Protein AF-A0A140K2U0-F1 (afdb_monomer)

pLDDT: mean 78.96, std 19.71, range [43.97, 97.31]

Secondary structure (DSSP, 8-state):
--SSSTTSSS-S---PPP-HHHHHHHHHHHGGG-HHHHHHHTT-TT-HHHHHHHHHHHHHHTT---SSGGGG--HHHHHHHHGGG---PPP----

Radius of gyration: 19.27 Å; Cα contacts (8 Å, |Δi|>4): 79; chains: 1; bounding box: 31×58×47 Å

Mean predicted aligned error: 12.16 Å

Sequence (95 aa):
MWLTILNKILIMSSAQMLEGIELIDCAKANAKQGIKVAAKQCGYGDDLNLFKNNLIKSCQGIGVDIKELEDLITDQQLAKEQQKIEISPETPTEL

Solvent-accessible surface area (backbone atoms only — not comparable to full-atom values): 5922 Å² total; per-residue (Å²): 144,88,82,78,71,84,79,75,67,75,82,59,69,75,75,57,62,50,59,46,67,60,28,50,53,43,38,52,76,24,38,92,70,32,68,68,50,20,20,41,76,37,32,38,48,86,44,55,66,61,38,51,53,50,45,42,51,27,36,46,73,73,77,40,88,61,92,53,67,67,72,60,66,48,72,64,64,54,51,54,58,60,53,72,75,62,88,78,88,82,74,92,78,87,128

Nearest PDB structures (foldseek):
  8dh9-assembly1_D  TM=3.312E-01  e=7.781E+00  Mus musculus
  8k6z-assembly1_A  TM=3.232E-01  e=7.781E+00  Homo sapiens
  4a56-assembly1_A-2  TM=3.569E-01  e=9.819E+00  Klebsiella oxytoca

Structure (mmCIF, N/CA/C/O backbone):
data_AF-A0A140K2U0-F1
#
_entry.id   AF-A0A140K2U0-F1
#
loop_
_atom_site.group_PDB
_atom_site.id
_atom_site.type_symbol
_atom_site.label_atom_id
_atom_site.label_alt_id
_atom_site.label_comp_id
_atom_site.label_asym_id
_atom_site.label_entity_id
_atom_site.label_seq_id
_atom_site.pdbx_PDB_ins_code
_atom_site.Cartn_x
_atom_site.Cartn_y
_atom_site.Cartn_z
_atom_site.occupancy
_atom_site.B_iso_or_equiv
_atom_site.auth_seq_id
_atom_site.auth_comp_id
_atom_site.auth_asym_id
_atom_site.auth_atom_id
_atom_site.pdbx_PDB_model_num
ATOM 1 N N . MET A 1 1 ? 1.127 -35.029 -28.457 1.00 54.78 1 MET A N 1
ATOM 2 C CA . MET A 1 1 ? 1.561 -34.701 -27.078 1.00 54.78 1 MET A CA 1
ATOM 3 C C . MET A 1 1 ? 2.542 -33.516 -27.067 1.00 54.78 1 MET A C 1
ATOM 5 O O . MET A 1 1 ? 3.539 -33.581 -26.380 1.00 54.78 1 MET A O 1
ATOM 9 N N . TRP A 1 2 ? 2.310 -32.441 -27.833 1.00 48.47 2 TRP A N 1
ATOM 10 C CA . TRP A 1 2 ? 3.254 -31.305 -27.932 1.00 48.47 2 TRP A CA 1
ATOM 11 C C . TRP A 1 2 ? 2.510 -29.967 -28.144 1.00 48.47 2 TRP A C 1
ATOM 13 O O . TRP A 1 2 ? 2.941 -29.143 -28.934 1.00 48.47 2 TRP A O 1
ATOM 23 N N . LEU A 1 3 ? 1.360 -29.748 -27.485 1.00 48.22 3 LEU A N 1
ATOM 24 C CA . LEU A 1 3 ? 0.615 -28.481 -27.620 1.00 48.22 3 LEU A CA 1
ATOM 25 C C . LEU A 1 3 ? -0.054 -27.982 -26.321 1.00 48.22 3 LEU A C 1
ATOM 27 O O . LEU A 1 3 ? -1.035 -27.252 -26.379 1.00 48.22 3 LEU A O 1
ATOM 31 N N . THR A 1 4 ? 0.462 -28.352 -25.143 1.00 54.91 4 THR A N 1
ATOM 32 C CA . THR A 1 4 ? -0.132 -27.944 -23.844 1.00 54.91 4 THR A CA 1
ATOM 33 C C . THR A 1 4 ? 0.786 -27.077 -22.979 1.00 54.91 4 THR A C 1
ATOM 35 O O . THR A 1 4 ? 0.405 -26.686 -21.882 1.00 54.91 4 THR A O 1
ATOM 38 N N . ILE A 1 5 ? 1.996 -26.754 -23.448 1.00 55.53 5 ILE A N 1
ATOM 39 C CA . ILE A 1 5 ? 2.969 -25.975 -22.660 1.00 55.53 5 ILE A CA 1
ATOM 40 C C . ILE A 1 5 ? 2.987 -24.495 -23.081 1.00 55.53 5 ILE A C 1
ATOM 42 O O . ILE A 1 5 ? 3.315 -23.634 -22.272 1.00 55.53 5 ILE A O 1
ATOM 46 N N . LEU A 1 6 ? 2.545 -24.159 -24.300 1.00 51.03 6 LEU A N 1
ATOM 47 C CA . LEU A 1 6 ? 2.715 -22.802 -24.831 1.00 51.03 6 LEU A CA 1
ATOM 48 C C . LEU A 1 6 ? 1.696 -21.762 -24.327 1.00 51.03 6 LEU A C 1
ATOM 50 O O . LEU A 1 6 ? 1.924 -20.578 -24.521 1.00 51.03 6 LEU A O 1
ATOM 54 N N . ASN A 1 7 ? 0.618 -22.164 -23.642 1.00 45.81 7 ASN A N 1
ATOM 55 C CA . ASN A 1 7 ? -0.421 -21.225 -23.182 1.00 45.81 7 ASN A CA 1
ATOM 56 C 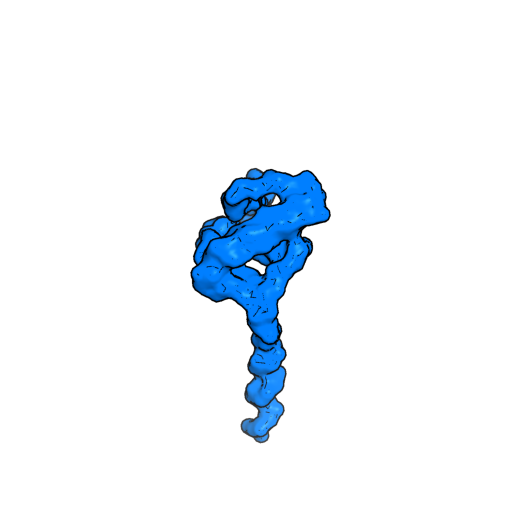C . ASN A 1 7 ? -0.674 -21.227 -21.665 1.00 45.81 7 ASN A C 1
ATOM 58 O O . ASN A 1 7 ? -1.661 -20.662 -21.207 1.00 45.81 7 ASN A O 1
ATOM 62 N N . LYS A 1 8 ? 0.219 -21.832 -20.869 1.00 48.97 8 LYS A N 1
ATOM 63 C CA . LYS A 1 8 ? 0.178 -21.745 -19.393 1.00 48.97 8 LYS A CA 1
ATOM 64 C C . LYS A 1 8 ? 1.057 -20.611 -18.836 1.00 48.97 8 LYS A C 1
ATOM 66 O O . LYS A 1 8 ? 1.098 -20.418 -17.629 1.00 48.97 8 LYS A O 1
ATOM 71 N N . ILE A 1 9 ? 1.758 -19.879 -19.707 1.00 50.03 9 ILE A N 1
ATOM 72 C CA . ILE A 1 9 ? 2.810 -18.909 -19.348 1.00 50.03 9 ILE A CA 1
ATOM 73 C C . ILE A 1 9 ? 2.447 -17.449 -19.675 1.00 50.03 9 ILE A C 1
ATOM 75 O O . ILE A 1 9 ? 3.136 -16.541 -19.231 1.00 50.03 9 ILE A O 1
ATOM 79 N N . LEU A 1 10 ? 1.323 -17.184 -20.350 1.00 43.97 10 LEU A N 1
ATOM 80 C CA . LEU A 1 10 ? 0.852 -15.808 -20.588 1.00 43.97 10 LEU A CA 1
ATOM 81 C C . LEU A 1 10 ? -0.021 -15.236 -19.453 1.00 43.97 10 LEU A C 1
ATOM 83 O O . LEU A 1 10 ? -0.554 -14.144 -19.597 1.00 43.97 10 LEU A O 1
ATOM 87 N N . ILE A 1 11 ? -0.134 -15.925 -18.308 1.00 49.94 11 ILE A N 1
ATOM 88 C CA . ILE A 1 11 ? -0.718 -15.357 -17.072 1.00 49.94 11 ILE A CA 1
ATOM 89 C C . ILE A 1 11 ? 0.380 -14.776 -16.166 1.00 49.94 11 ILE A C 1
ATOM 91 O O . ILE A 1 11 ? 0.285 -14.798 -14.944 1.00 49.94 11 ILE A O 1
ATOM 95 N N . MET A 1 12 ? 1.467 -14.281 -16.747 1.00 46.69 12 MET A N 1
ATOM 96 C CA . MET A 1 12 ? 2.258 -13.266 -16.071 1.00 46.69 12 MET A CA 1
ATOM 97 C C . MET A 1 12 ? 1.695 -11.961 -16.602 1.00 46.69 12 MET A C 1
ATOM 99 O O . MET A 1 12 ? 2.029 -11.567 -17.720 1.00 46.69 12 MET A O 1
ATOM 103 N N . SER A 1 13 ? 0.750 -11.367 -15.853 1.00 50.78 13 SER A N 1
ATOM 104 C CA . SER A 1 13 ? 0.320 -9.989 -16.091 1.00 50.78 13 SER A CA 1
ATOM 105 C C . SER A 1 13 ? 1.564 -9.201 -16.456 1.00 50.78 13 SER A C 1
ATOM 107 O O . SER A 1 13 ? 2.554 -9.261 -15.723 1.00 50.78 13 SER A O 1
ATOM 109 N N . SER A 1 14 ? 1.529 -8.525 -17.606 1.00 52.09 14 SER A N 1
ATOM 110 C CA . SER A 1 14 ? 2.390 -7.374 -17.870 1.00 52.09 14 SER A CA 1
ATOM 111 C C . SER A 1 14 ? 2.662 -6.704 -16.528 1.00 52.09 14 S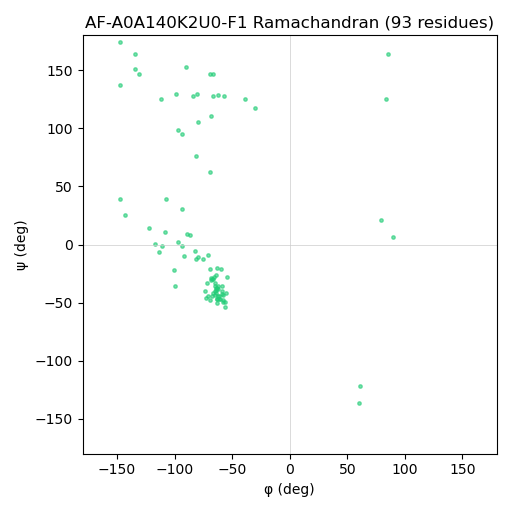ER A C 1
ATOM 113 O O . SER A 1 14 ? 1.688 -6.362 -15.856 1.00 52.09 14 SER A O 1
ATOM 115 N N . ALA A 1 15 ? 3.927 -6.657 -16.087 1.00 63.75 15 ALA A N 1
ATOM 116 C CA . ALA A 1 15 ? 4.336 -6.137 -14.781 1.00 63.75 15 ALA A CA 1
ATOM 117 C C . ALA A 1 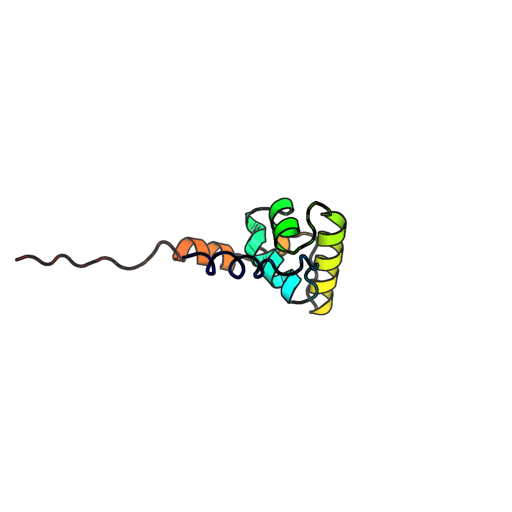15 ? 4.124 -4.619 -14.754 1.00 63.75 15 ALA A C 1
ATOM 119 O O . ALA A 1 15 ? 5.057 -3.823 -14.710 1.00 63.75 15 ALA A O 1
ATOM 120 N N . GLN A 1 16 ? 2.870 -4.227 -14.904 1.00 82.25 16 GLN A N 1
ATOM 121 C CA . GLN A 1 16 ? 2.401 -2.877 -14.832 1.00 82.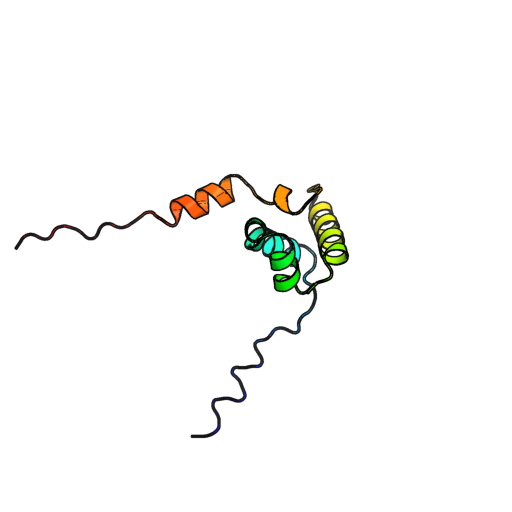25 16 GLN A CA 1
ATOM 122 C C . GLN A 1 16 ? 2.278 -2.569 -13.351 1.00 82.25 16 GLN A C 1
ATOM 124 O O . GLN A 1 16 ? 1.711 -3.346 -12.581 1.00 82.25 16 GLN A O 1
ATOM 129 N N . MET A 1 17 ? 2.868 -1.446 -12.962 1.00 92.38 17 MET A N 1
ATOM 130 C CA . MET A 1 17 ? 2.737 -0.929 -11.612 1.00 92.38 17 MET A CA 1
ATOM 131 C C . MET A 1 17 ? 1.253 -0.735 -11.311 1.00 92.38 17 MET A C 1
ATOM 133 O O . MET A 1 17 ? 0.538 -0.109 -12.096 1.00 92.38 17 MET A O 1
ATOM 137 N N . LEU A 1 18 ? 0.801 -1.305 -10.197 1.00 95.88 18 LEU A N 1
ATOM 138 C CA . LEU A 1 18 ? -0.557 -1.085 -9.721 1.00 95.88 18 LEU A CA 1
ATOM 139 C C . LEU A 1 18 ? -0.693 0.357 -9.235 1.00 95.88 18 LEU A C 1
ATOM 141 O O . LEU A 1 18 ? 0.237 0.912 -8.656 1.00 95.88 18 LEU A O 1
ATOM 145 N N . GLU A 1 19 ? -1.870 0.947 -9.412 1.00 94.88 19 GLU A N 1
ATOM 146 C CA . GLU A 1 19 ? -2.180 2.304 -8.958 1.00 94.88 19 GLU A CA 1
ATOM 147 C C . GLU A 1 19 ? -3.552 2.336 -8.269 1.00 94.88 19 GLU A C 1
ATOM 149 O O . GLU A 1 19 ? -4.349 1.401 -8.382 1.00 94.88 19 GLU A O 1
ATOM 154 N N . GLY A 1 20 ? -3.840 3.406 -7.525 1.00 95.12 20 GLY A N 1
ATOM 155 C CA . GLY A 1 20 ? -5.151 3.610 -6.909 1.00 95.12 20 GLY A CA 1
ATOM 156 C C . GLY A 1 20 ? -5.534 2.490 -5.936 1.00 95.12 20 GLY A C 1
ATOM 157 O O . GLY A 1 20 ? -4.722 2.054 -5.123 1.00 95.12 20 GLY A O 1
ATOM 158 N N . ILE A 1 21 ? -6.785 2.024 -6.005 1.00 95.44 21 ILE A N 1
ATOM 159 C CA . ILE A 1 21 ? -7.319 1.007 -5.080 1.00 95.44 21 ILE A CA 1
ATOM 160 C C . ILE A 1 21 ? -6.568 -0.322 -5.195 1.00 95.44 21 ILE A C 1
ATOM 162 O O . ILE A 1 21 ? -6.283 -0.948 -4.177 1.00 95.44 21 ILE A O 1
ATOM 166 N N . GLU A 1 22 ? -6.187 -0.727 -6.409 1.00 95.38 22 GLU A N 1
ATOM 167 C CA . GLU A 1 22 ? -5.472 -1.988 -6.631 1.00 95.38 22 GLU A CA 1
ATOM 168 C C . GLU A 1 22 ? -4.101 -1.983 -5.944 1.00 95.38 22 GLU A C 1
ATOM 170 O O . GLU A 1 22 ? -3.693 -2.986 -5.353 1.00 95.38 22 GLU A O 1
ATOM 175 N N . LEU A 1 23 ? -3.417 -0.832 -5.944 1.00 96.38 23 LEU A N 1
ATOM 176 C CA . LEU A 1 23 ? -2.175 -0.653 -5.196 1.00 96.38 23 LEU A CA 1
ATOM 177 C C . LEU A 1 23 ? -2.399 -0.760 -3.685 1.00 96.38 23 LEU A C 1
ATOM 179 O O . LEU A 1 23 ? -1.618 -1.421 -3.001 1.00 96.38 23 LEU A O 1
ATOM 183 N N . ILE A 1 24 ? -3.458 -0.136 -3.164 1.00 95.75 24 ILE A N 1
ATOM 184 C CA . ILE A 1 24 ? -3.780 -0.154 -1.729 1.00 95.75 24 ILE A CA 1
ATOM 185 C C . ILE A 1 24 ? -4.075 -1.584 -1.266 1.00 95.75 24 ILE A C 1
ATOM 187 O O . ILE A 1 24 ? -3.529 -2.031 -0.254 1.00 95.75 24 ILE A O 1
ATOM 191 N N . ASP A 1 25 ? -4.899 -2.321 -2.009 1.00 94.88 25 ASP A N 1
ATOM 192 C CA . ASP A 1 25 ? -5.257 -3.698 -1.669 1.00 94.88 25 ASP A CA 1
ATOM 193 C C . ASP A 1 25 ? -4.052 -4.639 -1.772 1.00 94.88 25 ASP A C 1
ATOM 195 O O . ASP A 1 25 ? -3.818 -5.446 -0.865 1.00 94.88 25 ASP A O 1
ATOM 199 N N . CYS A 1 26 ? -3.228 -4.483 -2.813 1.00 95.31 26 CYS A N 1
ATOM 200 C CA . CYS A 1 26 ? -1.974 -5.221 -2.944 1.00 95.31 26 CYS A CA 1
ATOM 201 C C . CYS A 1 26 ? -1.012 -4.927 -1.783 1.00 95.31 26 CYS A C 1
ATOM 203 O O . CYS A 1 26 ? -0.462 -5.856 -1.179 1.00 95.31 26 CYS A O 1
ATOM 205 N N . ALA A 1 27 ? -0.828 -3.655 -1.426 1.00 95.69 27 ALA A N 1
ATOM 206 C CA . ALA A 1 27 ? 0.035 -3.252 -0.322 1.00 95.69 27 ALA A CA 1
ATOM 207 C C . ALA A 1 27 ? -0.456 -3.846 1.005 1.00 95.69 27 ALA A C 1
ATOM 209 O O . ALA A 1 27 ? 0.324 -4.481 1.714 1.00 95.69 27 ALA A O 1
ATOM 210 N N . LYS A 1 28 ? -1.759 -3.749 1.298 1.00 94.62 28 LYS A N 1
ATOM 211 C CA . LYS A 1 28 ? -2.376 -4.334 2.501 1.00 94.62 28 LYS A CA 1
ATOM 212 C C . LYS A 1 28 ? -2.195 -5.845 2.581 1.00 94.62 28 LYS A C 1
ATOM 214 O O . LYS A 1 28 ? -1.893 -6.356 3.659 1.00 94.62 28 LYS A O 1
ATOM 219 N N . ALA A 1 29 ? -2.356 -6.558 1.465 1.00 93.00 29 ALA A N 1
ATOM 220 C CA . ALA A 1 29 ? -2.180 -8.010 1.412 1.00 93.00 29 ALA A CA 1
ATOM 221 C C . ALA A 1 29 ? -0.733 -8.447 1.707 1.00 93.00 29 ALA A C 1
ATOM 223 O O . ALA A 1 29 ? -0.505 -9.553 2.198 1.00 93.00 29 ALA A O 1
ATOM 224 N N . ASN A 1 30 ? 0.244 -7.578 1.437 1.00 94.12 30 ASN A N 1
ATOM 225 C CA . ASN A 1 30 ? 1.667 -7.878 1.581 1.00 94.12 30 ASN A CA 1
ATOM 226 C C . ASN A 1 30 ? 2.353 -7.125 2.733 1.00 94.12 30 ASN A C 1
ATOM 228 O O . ASN A 1 30 ? 3.533 -7.361 2.979 1.00 94.12 30 ASN A O 1
ATOM 232 N N . ALA A 1 31 ? 1.640 -6.266 3.468 1.00 93.25 31 ALA A N 1
ATOM 233 C CA . ALA A 1 31 ? 2.222 -5.364 4.462 1.00 93.25 31 ALA A CA 1
ATOM 234 C C . ALA A 1 31 ? 3.053 -6.098 5.531 1.00 93.25 31 ALA A C 1
ATOM 236 O O . ALA A 1 31 ? 4.175 -5.701 5.830 1.00 93.25 31 ALA A O 1
ATOM 237 N N . LYS A 1 32 ? 2.572 -7.249 6.020 1.00 91.19 32 LYS A N 1
ATOM 238 C CA . LYS A 1 32 ? 3.282 -8.076 7.016 1.00 91.19 32 LYS A CA 1
ATOM 239 C C . LYS A 1 32 ? 4.548 -8.756 6.496 1.00 91.19 32 LYS A C 1
ATOM 241 O O . LYS A 1 32 ? 5.405 -9.135 7.284 1.00 91.19 32 LYS A O 1
ATOM 246 N N . GLN A 1 33 ? 4.673 -8.912 5.179 1.00 92.19 33 GLN A N 1
ATOM 247 C CA . GLN A 1 33 ? 5.882 -9.446 4.543 1.00 92.19 33 GLN A CA 1
ATOM 248 C C . GLN A 1 33 ? 6.956 -8.358 4.365 1.00 92.19 33 GLN A C 1
ATOM 250 O O . GLN A 1 33 ? 8.084 -8.646 3.959 1.00 92.19 33 GLN A O 1
ATOM 255 N N . GLY A 1 34 ? 6.611 -7.108 4.681 1.00 93.75 34 GLY A N 1
ATOM 256 C CA . GLY A 1 34 ? 7.489 -5.960 4.603 1.00 93.75 34 GLY A CA 1
ATOM 257 C C . GLY A 1 34 ? 7.528 -5.322 3.220 1.00 93.75 34 GLY A C 1
ATOM 258 O O . GLY A 1 34 ? 7.164 -5.892 2.186 1.00 93.75 34 GLY A O 1
ATOM 259 N N . ILE A 1 35 ? 8.041 -4.098 3.210 1.00 94.81 35 ILE A N 1
ATOM 260 C CA . ILE A 1 35 ? 7.984 -3.202 2.058 1.00 94.81 35 ILE A CA 1
ATOM 261 C C . ILE A 1 35 ? 8.631 -3.738 0.780 1.00 94.81 35 ILE A C 1
ATOM 263 O O . ILE A 1 35 ? 8.120 -3.505 -0.312 1.00 94.81 35 ILE A O 1
ATOM 267 N N . LYS A 1 36 ? 9.734 -4.485 0.895 1.00 96.31 36 LYS A N 1
ATOM 268 C CA . LYS A 1 36 ? 10.428 -5.050 -0.272 1.00 96.31 36 LYS A CA 1
ATOM 269 C C . LYS A 1 36 ? 9.570 -6.079 -0.997 1.00 96.31 36 LYS A C 1
ATOM 271 O O . LYS A 1 36 ? 9.586 -6.132 -2.221 1.00 96.31 36 LYS A O 1
ATOM 276 N N . VAL A 1 37 ? 8.848 -6.905 -0.241 1.00 95.75 37 VAL A N 1
ATOM 277 C CA . VAL A 1 37 ? 7.967 -7.922 -0.818 1.00 95.75 37 VAL A CA 1
ATOM 278 C C . VAL A 1 37 ? 6.742 -7.247 -1.417 1.00 95.75 37 VAL A C 1
ATOM 280 O O . VAL A 1 37 ? 6.419 -7.514 -2.570 1.00 95.75 37 VAL A O 1
ATOM 283 N N . ALA A 1 38 ? 6.128 -6.310 -0.690 1.00 96.12 38 ALA A N 1
ATOM 284 C CA . ALA A 1 38 ? 4.985 -5.553 -1.189 1.00 96.12 38 ALA A CA 1
ATOM 285 C C . ALA A 1 38 ? 5.293 -4.831 -2.513 1.00 96.12 38 ALA A C 1
ATOM 287 O O . ALA A 1 38 ? 4.569 -5.021 -3.485 1.00 96.12 38 ALA A O 1
ATOM 288 N N . ALA A 1 39 ? 6.408 -4.098 -2.605 1.00 96.62 39 ALA A N 1
ATOM 289 C CA . ALA A 1 39 ? 6.792 -3.394 -3.830 1.00 96.62 39 ALA A CA 1
ATOM 290 C C . ALA A 1 39 ? 6.933 -4.342 -5.036 1.00 96.62 39 ALA A C 1
ATOM 292 O O . ALA A 1 39 ? 6.413 -4.056 -6.116 1.00 96.62 39 ALA A O 1
ATOM 293 N N . LYS A 1 40 ? 7.566 -5.507 -4.849 1.00 95.94 40 LYS A N 1
ATOM 294 C CA . LYS A 1 40 ? 7.712 -6.515 -5.912 1.00 95.94 40 LYS A CA 1
ATOM 295 C C . LYS A 1 40 ? 6.370 -7.061 -6.372 1.00 95.94 40 LYS A C 1
ATOM 297 O O . LYS A 1 40 ? 6.125 -7.116 -7.573 1.00 95.94 40 LYS A O 1
ATOM 302 N N . GLN A 1 41 ? 5.508 -7.426 -5.427 1.00 95.00 41 GLN A N 1
ATOM 303 C CA . GLN A 1 41 ? 4.198 -7.996 -5.739 1.00 95.00 41 GLN A CA 1
ATOM 304 C C . GLN A 1 41 ? 3.252 -6.974 -6.381 1.00 95.00 41 GLN A C 1
ATOM 306 O O . GLN A 1 41 ? 2.423 -7.353 -7.202 1.00 95.00 41 GLN A O 1
ATOM 311 N N . CYS A 1 42 ? 3.410 -5.684 -6.072 1.00 95.38 42 CYS A N 1
ATOM 312 C CA . CYS A 1 42 ? 2.597 -4.615 -6.656 1.00 95.38 42 CYS A CA 1
ATOM 313 C C . CYS A 1 42 ? 3.171 -4.037 -7.966 1.00 95.38 42 CYS A C 1
ATOM 315 O O . CYS A 1 42 ? 2.675 -3.024 -8.457 1.00 95.38 42 CYS A O 1
ATOM 317 N N . GLY A 1 43 ? 4.212 -4.659 -8.536 1.00 95.50 43 GLY A N 1
ATOM 318 C CA . GLY A 1 43 ? 4.761 -4.302 -9.851 1.00 95.50 43 GLY A CA 1
ATOM 319 C C . GLY A 1 43 ? 5.875 -3.248 -9.849 1.00 95.50 43 GLY A C 1
ATOM 320 O O . GLY A 1 43 ? 6.316 -2.843 -10.918 1.00 95.50 43 GLY A O 1
ATOM 321 N N . TYR A 1 44 ? 6.370 -2.826 -8.682 1.00 95.25 44 TYR A N 1
ATOM 322 C CA . TYR A 1 44 ? 7.426 -1.805 -8.545 1.00 95.25 44 TYR A CA 1
ATOM 323 C C . TYR A 1 44 ? 8.846 -2.384 -8.501 1.00 95.25 44 TYR A C 1
ATOM 325 O O . TYR A 1 44 ? 9.830 -1.646 -8.560 1.00 95.25 44 TYR A O 1
ATOM 333 N N . GLY A 1 45 ? 8.979 -3.708 -8.377 1.00 94.31 45 GLY A N 1
ATOM 334 C CA . GLY A 1 45 ? 10.284 -4.358 -8.287 1.00 94.31 45 GLY A CA 1
ATOM 335 C C . GLY A 1 45 ? 11.071 -3.874 -7.066 1.00 94.31 45 GLY A C 1
ATOM 336 O O . GLY A 1 45 ? 10.618 -4.019 -5.931 1.00 94.31 45 GLY A O 1
ATOM 337 N N . ASP A 1 46 ? 12.260 -3.318 -7.298 1.00 94.31 46 ASP A N 1
ATOM 338 C CA . ASP A 1 46 ? 13.135 -2.785 -6.247 1.00 94.31 46 ASP A CA 1
ATOM 339 C C . ASP A 1 46 ? 13.001 -1.254 -6.056 1.00 94.31 46 ASP A C 1
ATOM 341 O O . ASP A 1 46 ? 13.676 -0.690 -5.190 1.00 94.31 46 ASP A O 1
ATOM 345 N N . ASP A 1 47 ? 12.115 -0.570 -6.798 1.00 96.31 47 ASP A N 1
ATOM 346 C CA . ASP A 1 47 ? 11.876 0.872 -6.631 1.00 96.31 47 ASP A CA 1
ATOM 347 C C . ASP A 1 47 ? 10.914 1.161 -5.465 1.00 96.31 47 ASP A C 1
ATOM 349 O O . ASP A 1 47 ? 9.727 1.466 -5.618 1.00 96.31 47 ASP A O 1
ATOM 353 N N . LEU A 1 48 ? 11.454 1.052 -4.249 1.00 96.31 48 LEU A N 1
ATOM 354 C CA . LEU A 1 48 ? 10.691 1.259 -3.017 1.00 96.31 48 LEU A CA 1
ATOM 355 C C . LEU A 1 48 ? 10.221 2.709 -2.851 1.00 96.31 48 LEU A C 1
ATOM 357 O O . LEU A 1 48 ? 9.198 2.948 -2.213 1.00 96.31 48 LEU A O 1
ATOM 361 N N . ASN A 1 49 ? 10.965 3.678 -3.391 1.00 96.75 49 ASN A N 1
ATOM 362 C CA . ASN A 1 49 ? 10.604 5.089 -3.276 1.00 96.75 49 ASN A CA 1
ATOM 363 C C . ASN A 1 49 ? 9.383 5.393 -4.143 1.00 96.75 49 ASN A C 1
ATOM 365 O O . ASN A 1 49 ? 8.441 6.035 -3.673 1.00 96.75 49 ASN A O 1
ATOM 369 N N . LEU A 1 50 ? 9.369 4.890 -5.378 1.00 96.94 50 LEU A N 1
ATOM 370 C CA . LEU A 1 50 ? 8.225 5.028 -6.270 1.00 96.94 50 LEU A CA 1
ATOM 371 C C . LEU A 1 50 ? 6.993 4.296 -5.721 1.00 96.94 50 LEU A C 1
ATOM 373 O O . LEU A 1 50 ? 5.905 4.876 -5.712 1.00 96.94 50 LEU A O 1
ATOM 377 N N . PHE A 1 51 ? 7.178 3.089 -5.170 1.00 97.31 51 PHE A N 1
ATOM 378 C CA . PHE A 1 51 ? 6.119 2.350 -4.477 1.00 97.31 51 PHE A CA 1
ATOM 379 C C . PHE A 1 51 ? 5.503 3.169 -3.337 1.00 97.31 51 PHE A C 1
ATOM 381 O O . PHE A 1 51 ? 4.292 3.383 -3.327 1.00 97.31 51 PHE A O 1
ATOM 388 N N . LYS A 1 52 ? 6.324 3.689 -2.410 1.00 96.88 52 LYS A N 1
ATOM 389 C CA . LYS A 1 52 ? 5.843 4.512 -1.284 1.00 96.88 52 LYS A CA 1
ATOM 390 C C . LYS A 1 52 ? 5.078 5.738 -1.761 1.00 96.88 52 LYS A C 1
ATOM 392 O O . LYS A 1 52 ? 3.988 6.011 -1.271 1.00 96.88 52 LYS A O 1
ATOM 397 N N . ASN A 1 53 ? 5.638 6.465 -2.724 1.00 97.00 53 ASN A N 1
ATOM 398 C CA . ASN A 1 53 ? 5.037 7.697 -3.220 1.00 97.00 53 ASN A CA 1
ATOM 399 C C . ASN A 1 53 ? 3.665 7.442 -3.851 1.00 97.00 53 ASN A C 1
ATOM 401 O O . ASN A 1 53 ? 2.721 8.183 -3.577 1.00 97.00 53 ASN A O 1
ATOM 405 N N . ASN A 1 54 ? 3.537 6.401 -4.675 1.00 97.06 54 ASN A N 1
ATOM 406 C CA . ASN A 1 54 ? 2.254 6.064 -5.286 1.00 97.06 54 ASN A CA 1
ATOM 407 C C . ASN A 1 54 ? 1.273 5.474 -4.271 1.00 97.06 54 ASN A C 1
ATOM 409 O O . ASN A 1 54 ? 0.079 5.750 -4.375 1.00 97.06 54 ASN A O 1
ATOM 413 N N . LEU A 1 55 ? 1.753 4.729 -3.272 1.00 97.12 55 LEU A N 1
ATOM 414 C CA . LEU A 1 55 ? 0.916 4.197 -2.200 1.00 97.12 55 LEU A CA 1
ATOM 415 C C . LEU A 1 55 ? 0.294 5.331 -1.374 1.00 97.12 55 LEU A C 1
ATOM 417 O O . LEU A 1 55 ? -0.925 5.375 -1.236 1.00 97.12 55 LEU A O 1
ATOM 421 N N . ILE A 1 56 ? 1.108 6.294 -0.925 1.00 96.44 56 ILE A N 1
ATOM 422 C CA . ILE A 1 56 ? 0.641 7.480 -0.188 1.00 96.44 56 ILE A CA 1
ATOM 423 C C . ILE A 1 56 ? -0.374 8.258 -1.029 1.00 96.44 56 ILE A C 1
ATOM 425 O O . ILE A 1 56 ? -1.472 8.541 -0.558 1.00 96.44 56 ILE A O 1
ATOM 429 N N . LYS A 1 57 ? -0.053 8.544 -2.298 1.00 97.25 57 LYS A N 1
ATOM 430 C CA . LYS A 1 57 ? -0.976 9.240 -3.210 1.00 97.25 57 LYS A CA 1
ATOM 431 C C . LYS A 1 57 ? -2.294 8.491 -3.392 1.00 97.25 57 LYS A C 1
ATOM 433 O O . LYS A 1 57 ? -3.346 9.121 -3.446 1.00 97.25 57 LYS A O 1
ATOM 438 N N . SER A 1 58 ? -2.247 7.164 -3.486 1.00 96.38 58 SER A N 1
ATOM 439 C CA . SER A 1 58 ? -3.444 6.338 -3.664 1.00 96.38 58 SER A CA 1
ATOM 440 C C . SER A 1 58 ? -4.327 6.373 -2.417 1.00 96.38 58 SER A C 1
ATOM 442 O O . SER A 1 58 ? -5.533 6.581 -2.538 1.00 96.38 58 SER A O 1
ATOM 444 N N . CYS A 1 59 ? -3.737 6.257 -1.223 1.00 95.69 59 CYS A N 1
ATOM 445 C CA . CYS A 1 59 ? -4.458 6.410 0.043 1.00 95.69 59 CYS A CA 1
ATOM 446 C C . CYS A 1 59 ? -5.068 7.813 0.184 1.00 95.69 59 CYS A C 1
ATOM 448 O O . CYS A 1 59 ? -6.251 7.946 0.502 1.00 95.69 59 CYS A O 1
ATOM 450 N N . GLN A 1 60 ? -4.309 8.858 -0.151 1.00 95.75 60 GLN A N 1
ATOM 451 C CA . GLN A 1 60 ? -4.808 10.235 -0.126 1.00 95.75 60 GLN A CA 1
ATOM 452 C C . GLN A 1 60 ? -5.958 10.445 -1.117 1.00 95.75 60 GLN A C 1
ATOM 454 O O . GLN A 1 60 ? -6.919 11.147 -0.802 1.00 95.75 60 GLN A O 1
ATOM 459 N N . GLY A 1 61 ? -5.913 9.780 -2.275 1.00 96.50 61 GLY A N 1
ATOM 460 C CA . GLY A 1 61 ? -6.985 9.792 -3.272 1.00 96.50 61 GLY A CA 1
ATOM 461 C C . GLY A 1 61 ? -8.330 9.268 -2.757 1.00 96.50 61 GLY A C 1
ATOM 462 O O . GLY A 1 61 ? -9.366 9.625 -3.314 1.00 96.50 61 GLY A O 1
ATOM 463 N N . ILE A 1 62 ? -8.333 8.481 -1.675 1.00 94.06 62 ILE A N 1
ATOM 464 C CA . ILE A 1 62 ? -9.549 7.998 -1.001 1.00 94.06 62 ILE A CA 1
ATOM 465 C C . ILE A 1 62 ? -9.806 8.663 0.358 1.00 94.06 62 ILE A C 1
ATOM 467 O O . ILE A 1 62 ? -10.673 8.214 1.106 1.00 94.06 62 ILE A O 1
ATOM 471 N N . GLY A 1 63 ? -9.072 9.730 0.689 1.00 94.38 63 GLY A N 1
ATOM 472 C CA . GLY A 1 63 ? -9.236 10.468 1.945 1.00 94.38 63 GLY A CA 1
ATOM 473 C C . GLY A 1 63 ? -8.581 9.811 3.164 1.00 94.38 63 GLY A C 1
ATOM 474 O O . GLY A 1 63 ? -8.970 10.113 4.291 1.00 94.38 63 GLY A O 1
ATOM 475 N N . VAL A 1 64 ? -7.604 8.923 2.957 1.00 93.56 64 VAL A N 1
ATOM 476 C CA . VAL A 1 64 ? -6.828 8.278 4.024 1.00 93.56 64 VAL A CA 1
ATOM 477 C C . VAL A 1 64 ? -5.388 8.786 3.979 1.00 93.56 64 VAL A C 1
ATOM 479 O O . VAL A 1 64 ? -4.727 8.688 2.949 1.00 93.56 64 VAL A O 1
ATOM 482 N N . ASP A 1 65 ? -4.880 9.306 5.094 1.00 93.38 65 ASP A N 1
ATOM 483 C CA . ASP A 1 65 ? -3.479 9.718 5.210 1.00 93.38 65 ASP A CA 1
ATOM 484 C C . ASP A 1 65 ? -2.662 8.629 5.913 1.00 93.38 65 ASP A C 1
ATOM 486 O O . ASP A 1 65 ? -3.058 8.134 6.970 1.00 93.38 65 ASP A O 1
ATOM 490 N N . ILE A 1 66 ? -1.539 8.247 5.306 1.00 92.94 66 ILE A N 1
ATOM 491 C CA . ILE A 1 66 ? -0.577 7.279 5.845 1.00 92.94 66 ILE A CA 1
ATOM 492 C C . ILE A 1 66 ? 0.839 7.825 5.663 1.00 92.94 66 ILE A C 1
ATOM 494 O O . ILE A 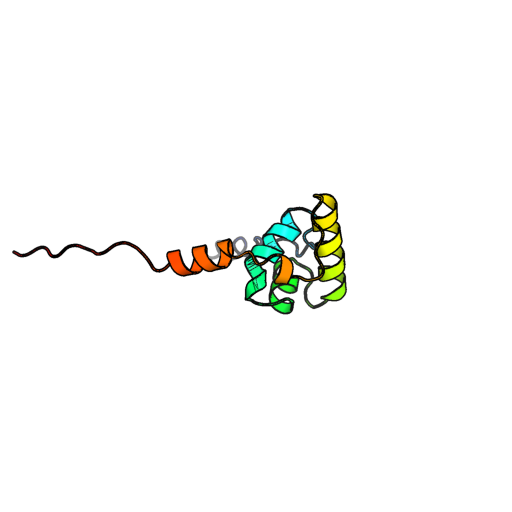1 66 ? 1.118 8.559 4.711 1.00 92.94 66 ILE A O 1
ATOM 498 N N . LYS A 1 67 ? 1.752 7.437 6.549 1.00 91.50 67 LYS A N 1
ATOM 499 C CA . LYS A 1 67 ? 3.180 7.775 6.475 1.00 91.50 67 LYS A CA 1
ATOM 500 C C . LYS A 1 67 ? 3.988 6.626 5.895 1.00 91.50 67 LYS A C 1
ATOM 502 O O . LYS A 1 67 ? 4.952 6.856 5.161 1.00 91.50 67 LYS A O 1
ATOM 507 N N . GLU A 1 68 ? 3.597 5.401 6.218 1.00 91.31 68 GLU A N 1
ATOM 508 C CA . GLU A 1 68 ? 4.313 4.195 5.822 1.00 91.31 68 GLU A CA 1
ATOM 509 C C . GLU A 1 68 ? 3.384 3.000 5.578 1.00 91.31 68 GLU A C 1
ATOM 511 O O . GLU A 1 68 ? 2.168 3.079 5.744 1.00 91.31 68 GLU A O 1
ATOM 516 N N . LEU A 1 69 ? 3.956 1.895 5.092 1.00 92.31 69 LEU A N 1
ATOM 517 C CA . LEU A 1 69 ? 3.197 0.693 4.733 1.00 92.31 69 LEU A CA 1
ATOM 518 C C . LEU A 1 69 ? 2.539 0.066 5.967 1.00 92.31 69 LEU A C 1
ATOM 520 O O . LEU A 1 69 ? 1.461 -0.515 5.875 1.00 92.31 69 LEU A O 1
ATOM 524 N N . GLU A 1 70 ? 3.197 0.180 7.113 1.00 90.56 70 GLU A N 1
ATOM 525 C CA . GLU A 1 70 ? 2.792 -0.383 8.391 1.00 90.56 70 GLU A CA 1
ATOM 526 C C . GLU A 1 70 ? 1.502 0.263 8.915 1.00 90.56 70 GLU A C 1
ATOM 528 O O . GLU A 1 70 ? 0.702 -0.427 9.542 1.00 90.56 70 GLU A O 1
ATOM 533 N N . ASP A 1 71 ? 1.229 1.523 8.556 1.00 88.75 71 ASP A N 1
ATOM 534 C CA . ASP A 1 71 ? -0.025 2.216 8.895 1.00 88.75 71 ASP A CA 1
ATOM 535 C C . ASP A 1 71 ? -1.260 1.551 8.258 1.00 88.75 71 ASP A C 1
ATOM 537 O O . ASP A 1 71 ? -2.390 1.746 8.708 1.00 88.75 71 ASP A O 1
ATOM 541 N N . LEU A 1 72 ? -1.066 0.751 7.203 1.00 86.88 72 LEU A N 1
ATOM 542 C CA . LEU A 1 72 ? -2.137 -0.011 6.560 1.00 86.88 72 LEU A CA 1
ATOM 543 C C . LEU A 1 72 ? -2.460 -1.318 7.294 1.00 86.88 72 LEU A C 1
ATOM 545 O O . LEU A 1 72 ? -3.483 -1.935 6.985 1.00 86.88 72 LEU A O 1
ATOM 549 N N . ILE A 1 73 ? -1.611 -1.751 8.234 1.00 85.00 73 ILE A N 1
ATOM 550 C CA . ILE A 1 73 ? -1.825 -2.956 9.035 1.00 85.00 73 ILE A CA 1
ATOM 551 C C . ILE A 1 73 ? -2.814 -2.618 10.146 1.00 85.00 73 ILE A C 1
ATOM 553 O O . ILE A 1 73 ? -2.482 -1.979 11.137 1.00 85.00 73 ILE A O 1
ATOM 557 N N . THR A 1 74 ? -4.047 -3.090 9.997 1.00 75.94 74 THR A N 1
ATOM 558 C CA . THR A 1 74 ? -5.065 -2.952 11.050 1.00 75.94 74 THR A CA 1
ATOM 559 C C . THR A 1 74 ? -5.047 -4.148 12.002 1.00 75.94 74 THR A C 1
ATOM 561 O O . THR A 1 74 ? -4.757 -5.276 11.587 1.00 75.94 74 THR A O 1
ATOM 564 N N . ASP A 1 75 ? -5.463 -3.953 13.258 1.00 60.66 75 ASP A N 1
ATOM 565 C CA . ASP A 1 75 ? -5.661 -5.048 14.224 1.00 60.66 75 ASP A CA 1
ATOM 566 C C . ASP A 1 75 ? -6.613 -6.136 13.693 1.00 60.66 75 ASP A C 1
ATOM 568 O O . ASP A 1 75 ? -6.470 -7.318 14.008 1.00 60.66 75 ASP A O 1
ATOM 572 N N . GLN A 1 76 ? -7.545 -5.779 12.799 1.00 56.81 76 GLN A N 1
ATOM 573 C CA . GLN A 1 76 ? -8.402 -6.751 12.117 1.00 56.81 76 GLN A CA 1
ATOM 574 C C . GLN A 1 76 ? -7.627 -7.695 11.192 1.00 56.81 76 GLN A C 1
ATOM 576 O O . GLN A 1 76 ? -7.97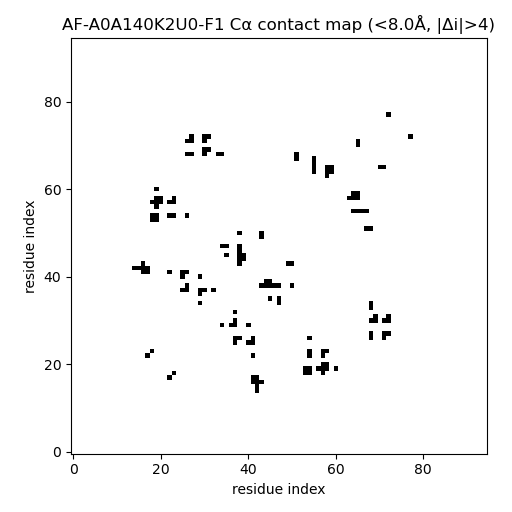5 -8.872 11.114 1.00 56.81 76 GLN A O 1
ATOM 581 N N . GLN A 1 77 ? -6.575 -7.236 10.507 1.00 59.38 77 GLN A N 1
ATOM 582 C CA . GLN A 1 77 ? -5.716 -8.133 9.724 1.00 59.38 77 GLN A CA 1
ATOM 583 C C . GLN A 1 77 ? -4.915 -9.077 10.623 1.00 59.38 77 GLN A C 1
ATOM 585 O O . GLN A 1 77 ? -4.602 -10.191 10.205 1.00 59.38 77 GLN A O 1
ATOM 590 N N . LEU A 1 78 ? -4.568 -8.659 11.842 1.00 59.56 78 LEU A N 1
ATOM 591 C CA . LEU A 1 78 ? -3.923 -9.525 12.831 1.00 59.56 78 LEU A CA 1
ATOM 592 C C . LEU A 1 78 ? -4.892 -10.605 13.337 1.00 59.56 78 LEU A C 1
ATOM 594 O O . LEU A 1 78 ? -4.573 -11.792 13.278 1.00 59.56 78 LEU A O 1
ATOM 598 N N . ALA A 1 79 ? -6.111 -10.211 13.710 1.00 57.34 79 ALA A N 1
ATOM 599 C CA . ALA A 1 79 ? -7.142 -11.132 14.184 1.00 57.34 79 ALA A CA 1
ATOM 600 C C . ALA A 1 79 ? -7.589 -12.144 13.110 1.00 57.34 79 ALA A C 1
ATOM 602 O O . ALA A 1 79 ? -7.812 -13.313 13.420 1.00 57.34 79 ALA A O 1
ATOM 603 N N . LYS A 1 80 ? -7.683 -11.736 11.834 1.00 58.22 80 LYS A N 1
ATOM 604 C CA . LYS A 1 80 ? -8.096 -12.624 10.727 1.00 58.22 80 LYS A CA 1
ATOM 605 C C . LYS A 1 80 ? -7.075 -13.726 10.426 1.00 58.22 80 LYS A C 1
ATOM 607 O O . LYS A 1 80 ? -7.458 -14.805 9.986 1.00 58.22 80 LYS A O 1
ATOM 612 N N . GLU A 1 81 ? -5.788 -13.473 10.666 1.00 57.31 81 GLU A N 1
ATOM 613 C CA . GLU A 1 81 ? -4.751 -14.511 10.597 1.00 57.31 81 GLU A CA 1
ATOM 614 C C . GLU A 1 81 ? -4.816 -15.466 11.788 1.00 57.31 81 GLU A C 1
ATOM 616 O O . GLU A 1 81 ? -4.696 -16.672 11.591 1.00 57.31 81 GLU A O 1
ATOM 621 N N . GLN A 1 82 ? -5.071 -14.953 12.995 1.00 54.84 82 GLN A N 1
ATOM 622 C CA . GLN A 1 82 ? -5.238 -15.787 14.189 1.00 54.84 82 GLN A CA 1
ATOM 623 C C . GLN A 1 82 ? -6.473 -16.697 14.083 1.00 54.84 82 GLN A C 1
ATOM 625 O O . GLN A 1 82 ? -6.398 -17.874 14.414 1.00 54.84 82 GLN A O 1
ATOM 630 N N . GLN A 1 83 ? -7.577 -16.196 13.522 1.00 51.19 83 GLN A N 1
ATOM 631 C CA . GLN A 1 83 ? -8.799 -16.978 13.288 1.00 51.19 83 GLN A CA 1
ATOM 632 C C . GLN A 1 83 ? -8.701 -17.951 12.103 1.00 51.19 83 GLN A C 1
ATOM 634 O O . GLN A 1 83 ? -9.549 -18.826 11.961 1.00 51.19 83 GLN A O 1
ATOM 639 N N . LYS A 1 84 ? -7.674 -17.849 11.243 1.00 52.53 84 LYS A N 1
ATOM 640 C CA . LYS A 1 84 ? -7.444 -18.839 10.173 1.00 52.53 84 LYS A CA 1
ATOM 641 C C . LYS A 1 84 ? -6.959 -20.189 10.725 1.00 52.53 84 LYS A C 1
ATOM 643 O O . LYS A 1 84 ? -6.885 -21.158 9.972 1.00 52.53 84 LYS A O 1
ATOM 648 N N . ILE A 1 85 ? -6.642 -20.239 12.020 1.00 54.59 85 ILE A N 1
ATOM 649 C CA . ILE A 1 85 ? -6.272 -21.429 12.788 1.00 54.59 85 ILE A CA 1
ATOM 650 C C . ILE A 1 85 ? -7.423 -21.798 13.735 1.00 54.59 85 ILE A C 1
ATOM 652 O O . ILE A 1 85 ? -7.194 -22.162 14.877 1.00 54.59 85 ILE A O 1
ATOM 656 N N . GLU A 1 86 ? -8.683 -21.686 13.325 1.00 57.53 86 GLU A N 1
ATOM 657 C CA . GLU A 1 86 ? -9.735 -22.354 14.088 1.00 57.53 86 G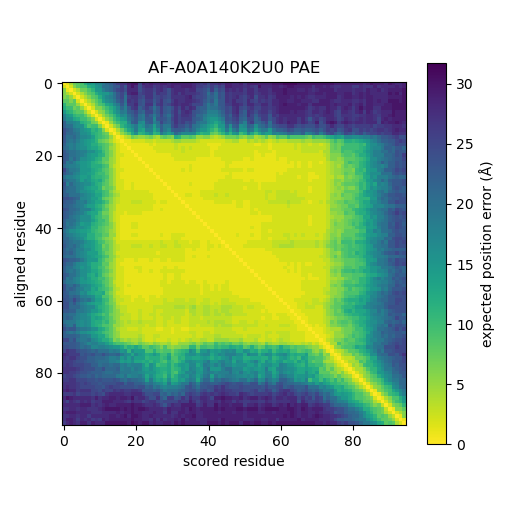LU A CA 1
ATOM 658 C C . GLU A 1 86 ? -10.878 -22.821 13.190 1.00 57.53 86 GLU A C 1
ATOM 660 O O . GLU A 1 86 ? -11.317 -22.092 12.306 1.00 57.53 86 GLU A O 1
ATOM 665 N N . ILE A 1 87 ? -11.317 -24.049 13.494 1.00 56.81 87 ILE A N 1
ATOM 666 C CA . ILE A 1 87 ? -12.440 -24.879 13.019 1.00 56.81 87 ILE A CA 1
ATOM 667 C C . ILE A 1 87 ? -12.246 -25.711 11.728 1.00 56.81 87 ILE A C 1
ATOM 669 O O . ILE A 1 87 ? -11.892 -25.196 10.675 1.00 56.81 87 ILE A O 1
ATOM 673 N N . SER A 1 88 ? -12.475 -27.036 11.747 1.00 52.72 88 SER A N 1
ATOM 674 C CA . SER A 1 88 ? -13.385 -27.814 12.618 1.00 52.72 88 SER A CA 1
ATOM 675 C C . SER A 1 88 ? -12.742 -29.055 13.271 1.00 52.72 88 SER A C 1
ATOM 677 O O . SER A 1 88 ? -11.937 -29.716 12.619 1.00 52.72 88 SER A O 1
ATOM 679 N N . PRO A 1 89 ? -13.143 -29.440 14.504 1.00 55.84 89 PRO A N 1
ATOM 680 C CA . PRO A 1 89 ? -12.917 -30.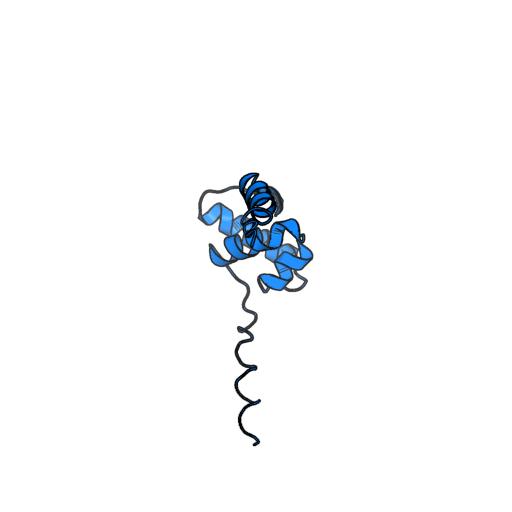787 15.020 1.00 55.84 89 PRO A CA 1
ATOM 681 C C . PRO A 1 89 ? -13.743 -31.788 14.204 1.00 55.84 89 PRO A C 1
ATOM 683 O O . PRO A 1 89 ? -14.953 -31.614 14.034 1.00 55.84 89 PRO A O 1
ATOM 686 N N . GLU A 1 90 ? -13.099 -32.834 13.704 1.00 54.47 90 GLU A N 1
ATOM 687 C CA . GLU A 1 90 ? -13.784 -34.039 13.249 1.00 54.47 90 GLU A CA 1
ATOM 688 C C . GLU A 1 90 ? -14.032 -34.959 14.457 1.00 54.47 90 GLU A C 1
ATOM 690 O O . GLU A 1 90 ? -13.184 -35.171 15.320 1.00 54.47 90 GLU A O 1
ATOM 695 N N . THR A 1 91 ? -15.292 -35.355 14.574 1.00 59.81 91 THR A N 1
ATOM 696 C CA . THR A 1 91 ? -16.019 -35.873 15.739 1.00 59.81 91 THR A CA 1
ATOM 697 C C . THR A 1 91 ? -15.498 -37.241 16.212 1.00 59.81 91 THR A C 1
ATOM 69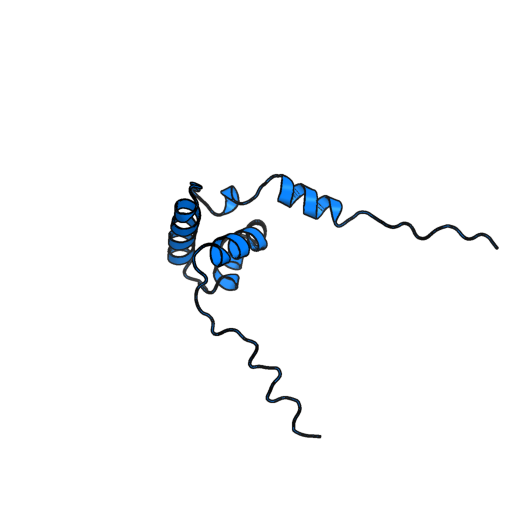9 O O . THR A 1 91 ? -15.154 -38.061 15.361 1.00 59.81 91 THR A O 1
ATOM 702 N N . PRO A 1 92 ? -15.503 -37.579 17.522 1.00 63.38 92 PRO A N 1
ATOM 703 C CA . PRO A 1 92 ? -15.300 -38.963 17.936 1.00 63.38 92 PRO A CA 1
ATOM 704 C C . PRO A 1 92 ? -16.523 -39.782 17.507 1.00 63.38 92 PRO A C 1
ATOM 706 O O . PRO A 1 92 ? -17.618 -39.598 18.033 1.00 63.38 92 PRO A O 1
ATOM 709 N N . THR A 1 93 ? -16.353 -40.664 16.526 1.00 58.28 93 THR A N 1
ATOM 710 C CA . THR A 1 93 ? -17.307 -41.751 16.287 1.00 58.28 93 THR A CA 1
ATOM 711 C C . THR A 1 93 ? -16.750 -42.990 16.973 1.00 58.28 93 THR A C 1
ATOM 713 O O . THR A 1 93 ? -15.848 -43.641 16.451 1.00 58.28 93 THR A O 1
ATOM 716 N N . GLU A 1 94 ? -17.251 -43.265 18.176 1.00 57.66 94 GLU A N 1
ATOM 717 C CA . GLU A 1 94 ? -17.225 -44.607 18.760 1.00 57.66 94 GLU A CA 1
ATOM 718 C C . GLU A 1 94 ? -18.039 -45.550 17.867 1.00 57.66 94 GLU A C 1
ATOM 720 O O . GLU A 1 94 ? -19.198 -45.260 17.557 1.00 57.66 94 GLU A O 1
ATOM 725 N N . LEU A 1 95 ? -17.433 -46.677 17.487 1.00 50.75 95 LEU A N 1
ATOM 726 C CA . LEU A 1 95 ? -18.113 -47.921 17.127 1.00 50.75 95 LEU A CA 1
ATOM 727 C C . LEU A 1 95 ? -17.345 -49.095 17.735 1.00 50.75 95 LEU A C 1
ATOM 729 O O . LEU A 1 95 ? -16.100 -49.112 17.588 1.00 50.75 95 LEU A O 1
#

Foldseek 3Di:
DPPDPPPVPVPPPPLDQDAAPLLLVLLLVCLVVPQQRSCVSRSNHRPSVVSQVRNQVNCVVVVHHDDDSCVSDDVVVVVVVVCVPDDDDDDDDDD